Protein AF-A0A497SCT5-F1 (afdb_monomer_lite)

Foldseek 3Di:
DDDPDLLDQLVVLVVVLVVCLVVDDDPVSLVSQLVSLVVSLVSLVPHDADQPDFDQDPNDTDRPDGHDPVVSVVSNVVSVVSNVVSVVVD

Structure (mmCIF, N/CA/C/O backbone):
data_AF-A0A497SCT5-F1
#
_entry.id   AF-A0A497SCT5-F1
#
loop_
_atom_site.group_PDB
_atom_site.id
_atom_site.type_symbol
_atom_site.label_atom_id
_atom_site.label_alt_id
_atom_site.label_comp_id
_atom_site.label_asym_id
_atom_site.label_entity_id
_atom_site.label_seq_id
_atom_site.pdbx_PDB_ins_code
_atom_site.Cartn_x
_atom_site.Cartn_y
_atom_site.Cartn_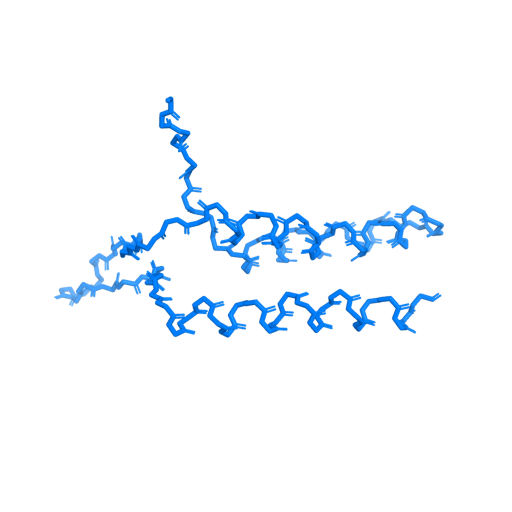z
_atom_site.occupancy
_atom_site.B_iso_or_equiv
_atom_site.auth_seq_id
_atom_site.auth_comp_id
_atom_site.auth_asym_id
_atom_site.auth_atom_id
_atom_site.pdbx_PDB_model_num
ATOM 1 N N . MET A 1 1 ? 16.992 -21.679 -2.430 1.00 39.88 1 MET A N 1
ATOM 2 C CA . MET A 1 1 ? 15.603 -21.928 -2.870 1.00 39.88 1 MET A CA 1
ATOM 3 C C . MET A 1 1 ? 15.059 -20.613 -3.410 1.00 39.88 1 MET A C 1
ATOM 5 O O . MET A 1 1 ? 14.922 -19.680 -2.631 1.00 39.88 1 MET A O 1
ATOM 9 N N . MET A 1 2 ? 14.888 -20.475 -4.729 1.00 41.97 2 MET A N 1
ATOM 10 C CA . MET A 1 2 ? 14.332 -19.251 -5.322 1.00 41.97 2 MET A CA 1
ATOM 11 C C . MET A 1 2 ? 12.826 -19.255 -5.071 1.00 41.97 2 MET A C 1
ATOM 13 O O . MET A 1 2 ? 12.104 -20.063 -5.649 1.00 41.97 2 MET A O 1
ATOM 17 N N . ILE A 1 3 ? 12.361 -18.406 -4.158 1.00 50.19 3 ILE A N 1
ATOM 18 C CA . ILE A 1 3 ? 10.932 -18.170 -3.984 1.00 50.19 3 ILE A CA 1
ATOM 19 C C . ILE A 1 3 ? 10.485 -17.443 -5.259 1.00 50.19 3 ILE A C 1
ATOM 21 O O . ILE A 1 3 ? 10.850 -16.289 -5.468 1.00 50.19 3 ILE A O 1
ATOM 25 N N . ASN A 1 4 ? 9.757 -18.132 -6.142 1.00 45.53 4 ASN A N 1
ATOM 26 C CA . ASN A 1 4 ? 9.074 -17.515 -7.282 1.00 45.53 4 ASN A CA 1
ATOM 27 C C . ASN A 1 4 ? 7.895 -16.703 -6.740 1.00 45.53 4 ASN A C 1
ATOM 29 O O . ASN A 1 4 ? 6.745 -17.138 -6.756 1.00 45.53 4 ASN A O 1
ATOM 33 N N . ILE A 1 5 ? 8.202 -15.536 -6.182 1.00 55.81 5 ILE A N 1
ATOM 34 C CA . ILE A 1 5 ? 7.198 -14.547 -5.827 1.00 55.81 5 ILE A CA 1
ATOM 35 C C . ILE A 1 5 ? 6.764 -13.961 -7.161 1.00 55.81 5 ILE A C 1
ATOM 37 O O . ILE A 1 5 ? 7.582 -13.361 -7.858 1.00 55.81 5 ILE A O 1
ATOM 41 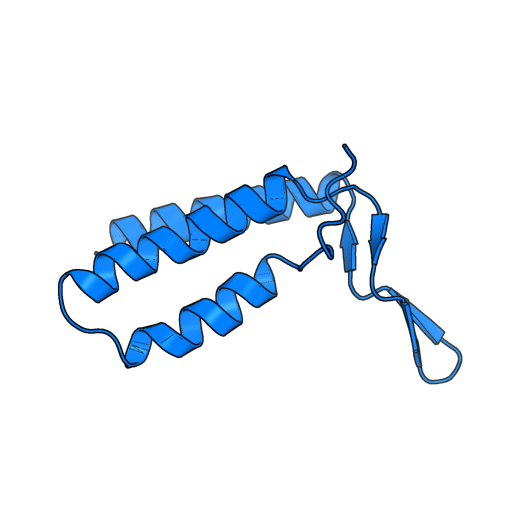N N . ILE A 1 6 ? 5.502 -14.165 -7.541 1.00 62.09 6 ILE A N 1
ATOM 42 C CA . ILE A 1 6 ? 4.888 -13.344 -8.583 1.00 62.09 6 ILE A CA 1
ATOM 43 C C . ILE A 1 6 ? 5.075 -11.917 -8.067 1.00 62.09 6 ILE A C 1
ATOM 45 O O . ILE A 1 6 ? 4.510 -11.608 -7.012 1.00 62.09 6 ILE A O 1
ATOM 49 N N . PRO A 1 7 ? 5.928 -11.093 -8.704 1.00 64.69 7 PRO A N 1
ATOM 50 C CA . PRO A 1 7 ? 6.126 -9.726 -8.261 1.00 64.69 7 PRO A CA 1
ATOM 51 C C . PRO A 1 7 ? 4.726 -9.156 -8.282 1.00 64.69 7 PRO A C 1
ATOM 53 O O . PRO A 1 7 ? 4.054 -9.266 -9.294 1.00 64.69 7 PRO A O 1
ATOM 56 N N . LEU A 1 8 ? 4.218 -8.731 -7.136 1.00 71.31 8 LEU A N 1
ATOM 57 C CA . LEU A 1 8 ? 2.900 -8.135 -7.031 1.00 71.31 8 LEU A CA 1
ATOM 58 C C . LEU A 1 8 ? 3.184 -6.676 -6.715 1.00 71.31 8 LEU A C 1
ATOM 60 O O . LEU A 1 8 ? 4.013 -6.413 -5.848 1.00 71.31 8 LEU A O 1
ATOM 64 N N . PRO A 1 9 ? 2.582 -5.710 -7.408 1.00 79.00 9 PRO A N 1
ATOM 65 C CA . PRO A 1 9 ? 2.839 -4.326 -7.092 1.00 79.00 9 PRO A CA 1
ATOM 66 C C . PRO A 1 9 ? 2.250 -4.040 -5.703 1.00 79.00 9 PRO A C 1
ATOM 68 O O . PRO A 1 9 ? 1.101 -4.427 -5.448 1.00 79.00 9 PRO A O 1
ATOM 71 N N . PRO A 1 10 ? 2.948 -3.292 -4.834 1.00 83.19 10 PRO A N 1
ATOM 72 C CA . PRO A 1 10 ? 2.410 -2.913 -3.531 1.00 83.19 10 PRO A CA 1
ATOM 73 C C . PRO A 1 10 ? 1.038 -2.226 -3.622 1.00 83.19 10 PRO A C 1
ATOM 75 O O . PRO A 1 10 ? 0.198 -2.412 -2.744 1.00 83.19 10 PRO A O 1
ATOM 78 N N . TYR A 1 11 ? 0.758 -1.497 -4.714 1.00 85.69 11 TYR A N 1
ATOM 79 C CA . TYR A 1 11 ? -0.538 -0.841 -4.919 1.00 85.69 11 TYR A CA 1
ATOM 80 C C . TYR A 1 11 ? -1.714 -1.833 -4.955 1.00 85.69 11 TYR A C 1
ATOM 82 O O . TYR A 1 11 ? -2.794 -1.497 -4.474 1.00 85.69 11 TYR A O 1
ATOM 90 N N . LEU A 1 12 ? -1.530 -3.059 -5.469 1.00 87.75 12 LEU A N 1
ATOM 91 C CA . LEU A 1 12 ? -2.602 -4.063 -5.491 1.00 87.75 12 LEU A CA 1
ATOM 92 C C . LEU A 1 12 ? -2.961 -4.522 -4.078 1.00 87.75 12 LEU A C 1
ATOM 94 O O . LEU A 1 12 ? -4.140 -4.711 -3.783 1.00 87.75 12 LEU A O 1
ATOM 98 N N . ILE A 1 13 ? -1.967 -4.635 -3.192 1.00 89.69 13 ILE A N 1
ATOM 99 C CA . ILE A 1 13 ? -2.183 -4.970 -1.778 1.00 89.69 13 ILE A CA 1
ATOM 100 C C . ILE A 1 13 ? -3.033 -3.883 -1.116 1.00 89.69 13 ILE A C 1
ATOM 102 O O . ILE A 1 13 ? -3.981 -4.200 -0.400 1.00 89.69 13 ILE A O 1
ATOM 106 N N . PHE A 1 14 ? -2.753 -2.610 -1.405 1.00 91.06 14 PHE A N 1
ATOM 107 C CA . PHE A 1 14 ? -3.556 -1.499 -0.900 1.00 91.06 14 PHE A CA 1
ATOM 108 C C . PHE A 1 14 ? -4.971 -1.470 -1.473 1.00 91.06 14 PHE A C 1
ATOM 110 O O . PHE A 1 14 ? -5.905 -1.288 -0.704 1.00 91.06 14 PHE A O 1
ATOM 117 N N . ILE A 1 15 ? -5.165 -1.674 -2.779 1.00 91.94 15 ILE A N 1
ATOM 118 C CA . ILE A 1 15 ? -6.504 -1.650 -3.395 1.00 91.94 15 ILE A CA 1
ATOM 119 C C . ILE A 1 15 ? -7.374 -2.791 -2.857 1.00 91.94 15 ILE A C 1
ATOM 121 O O . ILE A 1 15 ? -8.502 -2.565 -2.405 1.00 91.94 15 ILE A O 1
ATOM 125 N N . VAL A 1 16 ? -6.852 -4.019 -2.881 1.00 91.50 16 VAL A N 1
ATOM 126 C CA . VAL A 1 16 ? -7.591 -5.206 -2.432 1.00 91.50 16 VAL A CA 1
ATOM 127 C C . VAL A 1 16 ? -7.797 -5.163 -0.921 1.00 91.50 16 VAL A C 1
ATOM 129 O O . VAL A 1 16 ? -8.913 -5.373 -0.450 1.00 91.50 16 VAL A O 1
ATOM 132 N N . GLY A 1 17 ? -6.751 -4.819 -0.164 1.00 89.06 17 GLY A N 1
ATOM 133 C CA . GLY A 1 17 ? -6.840 -4.642 1.282 1.00 89.06 17 GLY A CA 1
ATOM 134 C C . GLY A 1 17 ? -7.851 -3.560 1.655 1.00 89.06 17 GLY A C 1
ATOM 135 O O . GLY A 1 17 ? -8.711 -3.786 2.501 1.00 89.06 17 GLY A O 1
ATOM 136 N N . ALA A 1 18 ? -7.833 -2.409 0.980 1.00 89.62 18 ALA A N 1
ATOM 137 C CA . ALA A 1 18 ? -8.750 -1.319 1.291 1.00 89.62 18 ALA A CA 1
ATOM 138 C C . ALA A 1 18 ? -10.216 -1.661 1.004 1.00 89.62 18 ALA A C 1
ATOM 140 O O . ALA A 1 18 ? -11.101 -1.266 1.764 1.00 89.62 18 ALA A O 1
ATOM 141 N N . SER A 1 19 ? -10.471 -2.448 -0.041 1.00 91.56 19 SER A N 1
ATOM 142 C CA . SER A 1 19 ? -11.821 -2.884 -0.416 1.00 91.56 19 SER A CA 1
ATOM 143 C C . SER A 1 19 ? -12.509 -3.715 0.675 1.00 91.56 19 SER A C 1
ATOM 145 O O . SER A 1 19 ? -13.736 -3.716 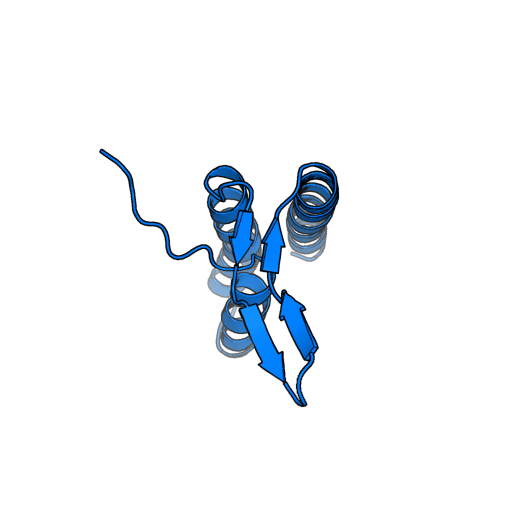0.762 1.00 91.56 19 SER A O 1
ATOM 147 N N . LEU A 1 20 ? -11.740 -4.385 1.542 1.00 89.88 20 LEU A N 1
ATOM 148 C CA . LEU A 1 20 ? -12.269 -5.200 2.640 1.00 89.88 20 LEU A CA 1
ATOM 149 C C . LEU A 1 20 ? -12.503 -4.407 3.941 1.00 89.88 20 LEU A C 1
ATOM 151 O O . LEU A 1 20 ? -13.253 -4.853 4.807 1.00 89.88 20 LEU A O 1
ATOM 155 N N . ILE A 1 21 ? -11.914 -3.212 4.077 1.00 89.81 21 ILE A N 1
ATOM 156 C CA . ILE A 1 21 ? -12.072 -2.332 5.249 1.00 89.81 21 ILE A CA 1
ATOM 157 C C . ILE A 1 21 ? -13.541 -2.011 5.592 1.00 89.81 21 ILE A C 1
ATOM 159 O O . ILE A 1 21 ? -13.874 -2.113 6.775 1.00 89.81 21 ILE A O 1
ATOM 163 N N . PRO A 1 22 ? -14.432 -1.612 4.653 1.00 88.62 22 PRO A N 1
ATOM 164 C CA . PRO A 1 22 ? -15.798 -1.193 5.000 1.00 88.62 22 PRO A CA 1
ATOM 165 C C . PRO A 1 22 ? -16.657 -2.316 5.600 1.00 88.62 22 PRO A C 1
ATOM 167 O O . PRO A 1 22 ? -17.659 -2.038 6.259 1.00 88.62 22 PRO A O 1
ATOM 170 N N . LEU A 1 23 ? -16.264 -3.576 5.405 1.00 91.50 23 LEU A N 1
ATOM 171 C CA . LEU A 1 23 ? -16.948 -4.744 5.962 1.00 91.50 23 LEU A CA 1
ATOM 172 C C . LEU A 1 23 ? -16.543 -5.022 7.422 1.00 91.50 23 LEU A C 1
ATOM 174 O O . LEU A 1 23 ? -17.259 -5.721 8.138 1.00 91.50 23 LEU A O 1
ATOM 178 N N . LEU A 1 24 ? -15.416 -4.474 7.886 1.00 90.25 24 LEU A N 1
ATOM 179 C CA . LEU A 1 24 ? -14.857 -4.716 9.218 1.00 90.25 24 LEU A CA 1
ATOM 180 C C . LEU A 1 24 ? -15.288 -3.633 10.218 1.00 90.25 24 LEU A C 1
ATOM 182 O O . LEU A 1 24 ? -15.406 -2.455 9.881 1.00 90.25 24 LEU A O 1
ATOM 186 N N . ARG A 1 25 ? -15.485 -4.012 11.488 1.00 89.38 25 ARG A N 1
ATOM 187 C CA . ARG A 1 25 ? -15.923 -3.098 12.562 1.00 89.38 25 ARG A CA 1
ATOM 188 C C . ARG A 1 25 ? -15.079 -3.238 13.832 1.00 89.38 25 ARG A C 1
ATOM 190 O O . ARG A 1 25 ? -14.510 -4.293 14.110 1.00 89.38 25 ARG A O 1
ATOM 197 N N . GLY A 1 26 ? -15.023 -2.159 14.617 1.00 89.00 26 GLY A N 1
ATOM 198 C CA . GLY A 1 26 ? -14.366 -2.123 15.928 1.00 89.00 26 GLY A CA 1
ATOM 199 C C . GLY A 1 26 ? -12.858 -2.389 15.875 1.00 89.00 26 GLY A C 1
ATOM 200 O O . GLY A 1 26 ? -12.178 -2.009 14.926 1.00 89.00 26 GLY A O 1
ATOM 201 N N . ARG A 1 27 ? -12.328 -3.080 16.893 1.00 89.12 27 ARG A N 1
ATOM 202 C CA . ARG A 1 27 ? -10.883 -3.355 17.043 1.00 89.12 27 ARG A CA 1
ATOM 203 C C . ARG A 1 27 ? -10.280 -4.167 15.890 1.00 89.12 27 ARG A C 1
ATOM 205 O O . ARG A 1 27 ? -9.103 -3.999 15.588 1.00 89.12 27 ARG A O 1
ATOM 212 N N . VAL A 1 28 ? -11.078 -5.007 15.225 1.00 90.69 28 VAL A N 1
ATOM 213 C CA . VAL A 1 28 ? -10.623 -5.818 14.080 1.00 90.69 28 VAL A CA 1
ATOM 214 C C . VAL A 1 28 ? -10.272 -4.927 12.889 1.00 90.69 28 VAL A C 1
ATOM 216 O O . VAL A 1 28 ? -9.246 -5.139 12.251 1.00 90.69 28 VAL A O 1
ATOM 219 N N . ARG A 1 29 ? -11.069 -3.880 12.636 1.00 92.00 29 ARG A N 1
ATOM 220 C CA . ARG A 1 29 ? -10.773 -2.880 11.599 1.00 92.00 29 ARG A CA 1
ATOM 221 C C . ARG A 1 29 ? -9.446 -2.173 11.877 1.00 92.00 29 ARG A C 1
ATOM 223 O O . ARG A 1 29 ? -8.663 -1.984 10.954 1.00 92.00 29 ARG A O 1
ATOM 230 N N . ASN A 1 30 ? -9.185 -1.833 13.137 1.00 91.00 30 ASN A N 1
ATOM 231 C CA . ASN A 1 30 ? -7.972 -1.119 13.532 1.00 91.00 30 ASN A CA 1
ATOM 232 C C . ASN A 1 30 ? -6.714 -1.966 13.299 1.00 91.00 30 ASN A C 1
ATOM 234 O O . ASN A 1 30 ? -5.758 -1.501 12.684 1.00 91.00 30 ASN A O 1
ATOM 238 N N . ALA A 1 31 ? -6.744 -3.236 13.715 1.00 92.88 31 ALA A N 1
ATOM 239 C CA . ALA A 1 31 ? -5.657 -4.171 13.432 1.00 92.88 31 ALA A CA 1
ATOM 240 C C . ALA A 1 31 ? -5.469 -4.375 11.919 1.00 92.88 31 ALA A C 1
ATOM 242 O O . ALA A 1 31 ? -4.345 -4.351 11.423 1.00 92.88 31 ALA A O 1
ATOM 243 N N . TYR A 1 32 ? -6.566 -4.515 11.170 1.00 93.38 32 TYR A N 1
ATOM 244 C CA . TYR A 1 32 ? -6.521 -4.720 9.724 1.00 93.38 32 TYR A CA 1
ATOM 245 C C . TYR A 1 32 ? -5.917 -3.523 8.969 1.00 93.38 32 TYR A C 1
ATOM 247 O O . TYR A 1 32 ? -5.085 -3.713 8.085 1.00 93.38 32 TYR A O 1
ATOM 255 N N . LEU A 1 33 ? -6.255 -2.292 9.368 1.00 92.75 33 LEU A N 1
ATOM 256 C CA . LEU A 1 33 ? -5.688 -1.059 8.809 1.00 92.75 33 LEU A CA 1
ATOM 257 C C . LEU A 1 33 ? -4.163 -0.977 8.957 1.00 92.75 33 LEU A C 1
ATOM 259 O O . LEU A 1 33 ? -3.494 -0.464 8.062 1.00 92.75 33 LEU A O 1
ATOM 263 N N . LEU A 1 34 ? -3.607 -1.488 10.058 1.00 93.62 34 LEU A N 1
ATOM 264 C CA . LEU A 1 34 ? -2.157 -1.549 10.268 1.00 93.62 34 LEU A CA 1
ATOM 265 C C . LEU A 1 34 ? -1.513 -2.731 9.535 1.00 93.62 34 LEU A C 1
ATOM 267 O O . LEU A 1 34 ? -0.380 -2.618 9.071 1.00 93.62 34 LEU A O 1
ATOM 271 N N . LEU A 1 35 ? -2.225 -3.852 9.388 1.00 93.94 35 LEU A N 1
ATOM 272 C CA . LEU A 1 35 ? -1.710 -5.037 8.698 1.00 93.94 35 LEU A CA 1
ATOM 273 C C . LEU A 1 35 ? -1.508 -4.814 7.194 1.00 93.94 35 LEU A C 1
ATOM 275 O O . LEU A 1 35 ? -0.523 -5.311 6.653 1.00 93.94 35 LEU A O 1
ATOM 279 N N . ILE A 1 36 ? -2.383 -4.056 6.520 1.00 93.62 36 ILE A N 1
ATOM 280 C CA . ILE A 1 36 ? -2.266 -3.778 5.073 1.00 93.62 36 ILE A CA 1
ATOM 281 C C . ILE A 1 36 ? -0.880 -3.202 4.706 1.00 93.62 36 ILE A C 1
ATOM 283 O O . ILE A 1 36 ? -0.179 -3.824 3.901 1.00 93.62 36 ILE A O 1
ATOM 287 N N . PRO A 1 37 ? -0.433 -2.064 5.279 1.00 93.88 37 PRO A N 1
ATOM 288 C CA . PRO A 1 37 ? 0.879 -1.506 4.965 1.00 93.88 37 PRO A CA 1
ATOM 289 C C . PRO A 1 37 ? 2.041 -2.394 5.427 1.00 93.88 37 PRO A C 1
ATOM 291 O O . PRO A 1 37 ? 3.067 -2.420 4.755 1.00 93.88 37 PRO A O 1
ATOM 294 N N . VAL A 1 38 ? 1.896 -3.177 6.503 1.00 94.62 38 VAL A N 1
ATOM 295 C CA . VAL A 1 38 ? 2.932 -4.144 6.922 1.00 94.62 38 VAL A CA 1
ATOM 296 C C . VAL A 1 38 ? 3.122 -5.238 5.869 1.00 94.62 38 VAL A C 1
ATOM 298 O O . VAL A 1 38 ? 4.252 -5.546 5.492 1.00 94.62 38 VAL A O 1
ATOM 301 N N . ILE A 1 39 ? 2.030 -5.792 5.337 1.00 92.50 39 ILE A N 1
ATOM 302 C CA . ILE A 1 39 ? 2.083 -6.796 4.266 1.00 92.50 39 ILE A CA 1
ATOM 303 C C . ILE A 1 39 ? 2.677 -6.183 2.991 1.00 92.50 39 ILE A C 1
ATOM 305 O O . ILE A 1 39 ? 3.524 -6.807 2.349 1.00 92.50 39 ILE A O 1
ATOM 309 N N . ALA A 1 40 ? 2.293 -4.949 2.647 1.00 91.75 40 ALA A N 1
ATOM 310 C CA . ALA A 1 40 ? 2.866 -4.229 1.511 1.00 91.75 40 ALA A CA 1
ATOM 311 C C . ALA A 1 40 ? 4.376 -3.976 1.678 1.00 91.75 40 ALA A C 1
ATOM 313 O O . ALA A 1 40 ? 5.130 -4.106 0.714 1.00 91.75 40 ALA A O 1
ATOM 314 N N . PHE A 1 41 ? 4.835 -3.679 2.896 1.00 92.88 41 PHE A N 1
ATOM 315 C CA . PHE A 1 41 ? 6.252 -3.487 3.207 1.00 92.88 41 PHE A CA 1
ATOM 316 C C . PHE A 1 41 ? 7.052 -4.778 3.035 1.00 92.88 41 PHE A C 1
ATOM 318 O O . PHE A 1 41 ? 8.096 -4.780 2.387 1.00 92.88 41 PHE A O 1
ATOM 325 N N . ILE A 1 42 ? 6.536 -5.891 3.563 1.00 91.25 42 ILE A N 1
ATOM 326 C CA . ILE A 1 42 ? 7.145 -7.216 3.402 1.00 91.25 42 ILE A CA 1
ATOM 327 C C . ILE A 1 42 ? 7.223 -7.582 1.918 1.00 91.25 42 ILE A C 1
ATOM 329 O O . ILE A 1 42 ? 8.263 -8.033 1.447 1.00 91.25 42 ILE A O 1
ATOM 333 N N . ASN A 1 43 ? 6.153 -7.345 1.159 1.00 89.38 43 ASN A N 1
ATOM 334 C CA . ASN A 1 43 ? 6.147 -7.588 -0.279 1.00 89.38 43 ASN A CA 1
ATOM 335 C C . ASN A 1 43 ? 7.230 -6.768 -1.006 1.00 89.38 43 ASN A C 1
ATOM 337 O O . ASN A 1 43 ? 7.958 -7.324 -1.825 1.00 89.38 43 ASN A O 1
ATOM 341 N N . LEU A 1 44 ? 7.397 -5.492 -0.644 1.00 88.81 44 LEU A N 1
ATOM 342 C CA . LEU A 1 44 ? 8.419 -4.617 -1.217 1.00 88.81 44 LEU A CA 1
ATOM 343 C C . LEU A 1 44 ? 9.853 -5.052 -0.863 1.00 88.81 44 LEU A C 1
ATOM 345 O O . LEU A 1 44 ? 10.737 -4.955 -1.714 1.00 88.81 44 LEU A O 1
ATOM 349 N N . LEU A 1 45 ? 10.085 -5.572 0.350 1.00 88.44 45 LEU A N 1
ATOM 350 C CA . LEU A 1 45 ? 11.393 -6.092 0.779 1.00 88.44 45 LEU A CA 1
ATOM 351 C C . LEU A 1 45 ? 11.869 -7.267 -0.082 1.00 88.44 45 LEU A C 1
ATOM 353 O O . LEU A 1 45 ? 13.060 -7.377 -0.373 1.00 88.44 45 LEU A O 1
ATOM 357 N N . TYR A 1 46 ? 10.945 -8.138 -0.491 1.00 85.88 46 TYR A N 1
ATOM 358 C CA . TYR A 1 46 ? 11.256 -9.315 -1.302 1.00 85.88 46 TYR A CA 1
ATOM 359 C C . TYR A 1 46 ? 11.076 -9.091 -2.810 1.00 85.88 46 TYR A C 1
ATOM 361 O O . TYR A 1 46 ? 11.291 -10.019 -3.591 1.00 85.88 46 TYR A O 1
ATOM 369 N N . MET A 1 47 ? 10.698 -7.883 -3.241 1.00 83.06 47 MET A N 1
ATOM 370 C CA . MET A 1 47 ? 10.483 -7.581 -4.653 1.00 83.06 47 MET A CA 1
ATOM 371 C C . MET A 1 47 ? 11.832 -7.448 -5.385 1.00 83.06 47 MET A C 1
ATOM 373 O O . MET A 1 47 ? 12.621 -6.547 -5.062 1.00 83.06 47 MET A O 1
ATOM 377 N N . PRO A 1 48 ? 12.132 -8.312 -6.376 1.00 82.62 48 PRO A N 1
ATOM 378 C CA . PRO A 1 48 ? 13.360 -8.187 -7.145 1.00 82.62 48 PRO A CA 1
ATOM 379 C C . PRO A 1 48 ? 13.297 -6.963 -8.062 1.00 82.62 48 PRO A C 1
ATOM 381 O O . PRO A 1 48 ? 12.226 -6.494 -8.445 1.00 82.62 48 PRO A O 1
ATOM 384 N N . ASN A 1 49 ? 14.469 -6.452 -8.438 1.00 83.44 49 ASN A N 1
ATOM 385 C CA . ASN A 1 49 ? 14.552 -5.441 -9.487 1.00 83.44 49 ASN A CA 1
ATOM 386 C C . ASN A 1 49 ? 14.259 -6.094 -10.838 1.00 83.44 49 ASN A C 1
ATOM 388 O O . ASN A 1 49 ? 14.812 -7.153 -11.140 1.00 83.44 49 ASN A O 1
ATOM 392 N N . GLY A 1 50 ? 13.448 -5.448 -11.666 1.00 82.50 50 GLY A N 1
ATOM 393 C CA . GLY A 1 50 ? 13.086 -5.985 -12.969 1.00 82.50 50 GLY A CA 1
ATOM 394 C C . G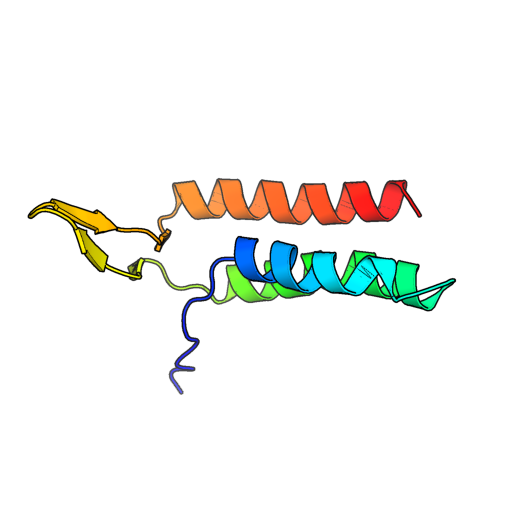LY A 1 50 ? 11.961 -5.216 -13.642 1.00 82.50 50 GLY A C 1
ATOM 395 O O . GLY A 1 50 ? 11.310 -4.368 -13.037 1.00 82.50 50 GLY A O 1
ATOM 396 N N . ASN A 1 51 ? 11.738 -5.528 -14.914 1.00 80.19 51 ASN A N 1
ATOM 397 C CA . ASN A 1 51 ? 10.570 -5.069 -15.653 1.00 80.19 51 ASN A CA 1
ATOM 398 C C . ASN A 1 51 ? 9.540 -6.195 -15.649 1.00 80.19 51 ASN A C 1
ATOM 400 O O . ASN A 1 51 ? 9.805 -7.285 -16.160 1.00 80.19 51 ASN A O 1
ATOM 404 N N . TYR A 1 52 ? 8.379 -5.923 -15.074 1.00 77.69 52 TYR A N 1
ATOM 405 C CA . TYR A 1 52 ? 7.279 -6.864 -14.943 1.00 77.69 52 TYR A CA 1
ATOM 406 C C . TYR A 1 52 ? 6.061 -6.365 -15.721 1.00 77.69 52 TYR A C 1
ATOM 408 O O . TYR A 1 52 ? 5.868 -5.158 -15.873 1.00 77.69 52 TYR A O 1
ATOM 416 N N . TRP A 1 53 ? 5.256 -7.316 -16.206 1.00 72.25 53 TRP A N 1
ATOM 417 C CA . TRP A 1 53 ? 4.047 -7.086 -17.010 1.00 72.25 53 TRP A CA 1
ATOM 418 C C . TRP A 1 53 ? 4.279 -6.171 -18.216 1.00 72.25 53 TRP A C 1
ATOM 420 O O . TRP A 1 53 ? 3.829 -5.028 -18.270 1.00 72.25 53 TRP A O 1
ATOM 430 N N . ASN A 1 54 ? 4.988 -6.708 -19.207 1.00 78.06 54 ASN A N 1
ATOM 431 C CA . ASN A 1 54 ? 5.068 -6.079 -20.518 1.00 78.06 54 ASN A CA 1
ATOM 432 C C . ASN A 1 54 ? 3.786 -6.411 -21.285 1.00 78.06 54 ASN A C 1
ATOM 434 O O . ASN A 1 54 ? 3.494 -7.585 -21.516 1.00 78.06 54 ASN A O 1
ATOM 438 N N . ILE A 1 55 ? 3.017 -5.390 -21.640 1.00 82.06 55 ILE A N 1
ATOM 439 C CA . ILE A 1 55 ? 1.797 -5.513 -22.433 1.00 82.06 55 ILE A CA 1
ATOM 440 C C . ILE A 1 55 ? 2.048 -4.791 -23.747 1.00 82.06 55 ILE A C 1
ATOM 442 O O . ILE A 1 55 ? 2.329 -3.594 -23.761 1.00 82.06 55 ILE A O 1
ATOM 446 N N . GLU A 1 56 ? 1.945 -5.509 -24.856 1.00 82.88 56 GLU A N 1
ATOM 447 C CA . GLU A 1 56 ? 2.001 -4.891 -26.172 1.00 82.88 56 GLU A CA 1
ATOM 448 C C . GLU A 1 56 ? 0.615 -4.333 -26.507 1.00 82.88 56 GLU A C 1
ATOM 450 O O . GLU A 1 56 ? -0.360 -5.070 -26.662 1.00 82.88 56 GLU A O 1
ATOM 455 N N . PHE A 1 57 ? 0.506 -3.010 -26.553 1.00 83.81 57 PHE A N 1
ATOM 456 C CA . PHE A 1 57 ? -0.738 -2.310 -26.833 1.00 83.81 57 PHE A CA 1
ATOM 457 C C . PHE A 1 57 ? -0.533 -1.368 -28.012 1.00 83.81 57 PHE A C 1
ATOM 459 O O . PHE A 1 57 ? 0.293 -0.461 -27.947 1.00 83.81 57 PHE A O 1
ATOM 466 N N . TRP A 1 58 ? -1.294 -1.574 -29.092 1.00 86.12 58 TRP A N 1
ATOM 467 C CA . TRP A 1 58 ? -1.239 -0.731 -30.297 1.00 86.12 58 TRP A CA 1
ATOM 468 C C . TRP A 1 58 ? 0.177 -0.619 -30.901 1.00 86.12 58 TRP A C 1
ATOM 470 O O . TRP A 1 58 ? 0.584 0.438 -31.374 1.00 86.12 58 TRP A O 1
ATOM 480 N N . GLY A 1 59 ? 0.952 -1.709 -30.855 1.00 84.25 59 GLY A N 1
ATOM 481 C CA . GLY A 1 59 ? 2.344 -1.734 -31.324 1.00 84.25 59 GLY A CA 1
ATOM 482 C C . GLY A 1 59 ? 3.341 -1.022 -30.400 1.00 84.25 59 GLY A C 1
ATOM 483 O O . GLY A 1 59 ? 4.506 -0.872 -30.758 1.00 84.25 59 GLY A O 1
ATOM 484 N N . MET A 1 60 ? 2.910 -0.582 -29.213 1.00 83.75 60 MET A N 1
ATOM 485 C CA . MET A 1 60 ? 3.778 -0.055 -28.161 1.00 83.75 60 MET A CA 1
ATOM 486 C C . MET A 1 60 ? 3.966 -1.098 -27.062 1.00 83.75 60 MET A C 1
ATOM 488 O O . MET A 1 60 ? 2.998 -1.649 -26.541 1.00 83.75 60 MET A O 1
ATOM 492 N N . ASN A 1 61 ? 5.212 -1.320 -26.648 1.00 81.06 61 ASN A N 1
ATOM 493 C CA . ASN A 1 61 ? 5.518 -2.147 -25.485 1.00 81.06 61 ASN A CA 1
ATOM 494 C C . ASN A 1 61 ? 5.344 -1.325 -24.201 1.00 81.06 61 ASN A C 1
ATOM 496 O O . ASN A 1 61 ? 6.197 -0.505 -23.855 1.00 81.06 61 ASN A O 1
ATOM 500 N N . LEU A 1 62 ? 4.234 -1.535 -23.495 1.00 82.81 62 LEU A N 1
ATOM 501 C CA . LEU A 1 62 ? 3.946 -0.908 -22.209 1.00 82.81 62 LEU A CA 1
ATOM 502 C C . LEU A 1 62 ? 4.531 -1.754 -21.080 1.00 82.81 62 LEU A C 1
ATOM 504 O O . LEU A 1 62 ? 4.133 -2.898 -20.880 1.00 82.81 62 LEU A O 1
ATOM 508 N N . ILE A 1 63 ? 5.446 -1.174 -20.309 1.00 81.69 63 ILE A N 1
ATOM 509 C CA . ILE A 1 63 ? 6.001 -1.797 -19.103 1.00 81.69 63 ILE A CA 1
ATOM 510 C C . ILE A 1 63 ? 5.193 -1.282 -17.910 1.00 81.69 63 ILE A C 1
ATOM 512 O O . ILE A 1 63 ? 5.399 -0.146 -17.481 1.00 81.69 63 ILE A O 1
ATOM 516 N N . THR A 1 64 ? 4.264 -2.075 -17.373 1.00 77.94 64 THR A N 1
ATOM 517 C CA . THR A 1 64 ? 3.370 -1.597 -16.298 1.00 77.94 64 THR A CA 1
ATOM 518 C C . THR A 1 64 ? 3.924 -1.807 -14.888 1.00 77.94 64 THR A C 1
ATOM 520 O O . THR A 1 64 ? 3.392 -1.246 -13.933 1.00 77.94 64 THR A O 1
ATOM 523 N N . GLY A 1 65 ? 5.011 -2.564 -14.731 1.00 78.56 65 GLY A N 1
ATOM 524 C CA . GLY A 1 65 ? 5.650 -2.803 -13.438 1.00 78.56 65 GLY A CA 1
ATOM 525 C C . GLY A 1 65 ? 7.166 -2.758 -13.517 1.00 78.56 65 GLY A C 1
ATOM 526 O O . GLY A 1 65 ? 7.827 -3.780 -13.353 1.00 78.56 65 GLY A O 1
ATOM 527 N N . ARG A 1 66 ? 7.737 -1.576 -13.755 1.00 83.88 66 ARG A N 1
ATOM 528 C CA . ARG A 1 66 ? 9.185 -1.366 -13.650 1.00 83.88 66 ARG A CA 1
ATOM 529 C C . ARG A 1 66 ? 9.593 -1.191 -12.186 1.00 83.88 66 ARG A C 1
ATOM 531 O O . ARG A 1 66 ? 9.148 -0.261 -11.523 1.00 83.88 66 ARG A O 1
ATOM 538 N N . VAL A 1 67 ? 10.465 -2.072 -11.705 1.00 87.75 67 VAL A N 1
ATOM 539 C CA . VAL A 1 67 ? 11.041 -2.038 -10.357 1.00 87.75 67 VAL A CA 1
ATOM 540 C C . VAL A 1 67 ? 12.529 -1.746 -10.459 1.00 87.75 67 VAL A C 1
ATOM 542 O O . VAL A 1 67 ? 13.347 -2.611 -10.778 1.00 87.75 67 VAL A O 1
ATOM 545 N N . ASP A 1 68 ? 12.879 -0.505 -10.162 1.00 89.19 68 ASP A N 1
ATOM 546 C CA . ASP A 1 68 ? 14.243 0.000 -10.084 1.00 89.19 68 ASP A CA 1
ATOM 547 C C . ASP A 1 68 ? 14.522 0.618 -8.705 1.00 89.19 68 ASP A C 1
ATOM 549 O O . ASP A 1 68 ? 13.627 0.779 -7.874 1.00 89.19 68 ASP A O 1
ATOM 553 N N . LEU A 1 69 ? 15.788 0.946 -8.438 1.00 88.38 69 LEU A N 1
ATOM 554 C CA . LEU A 1 69 ? 16.216 1.487 -7.144 1.00 88.38 69 LEU A CA 1
ATOM 555 C C . LEU A 1 69 ? 15.449 2.757 -6.759 1.00 88.38 69 LEU A C 1
ATOM 557 O O . LEU A 1 69 ? 15.055 2.883 -5.601 1.00 88.38 69 LEU A O 1
ATOM 561 N N . LEU A 1 70 ? 15.200 3.658 -7.714 1.00 91.62 70 LEU A N 1
ATOM 562 C CA . LEU A 1 70 ? 14.500 4.909 -7.445 1.00 91.62 70 LEU A CA 1
ATOM 563 C C . LEU A 1 70 ? 13.022 4.647 -7.141 1.00 91.62 70 LEU A C 1
ATOM 565 O O . LEU A 1 70 ? 12.523 5.103 -6.112 1.00 91.62 70 LEU A O 1
ATOM 569 N N . SER A 1 71 ? 12.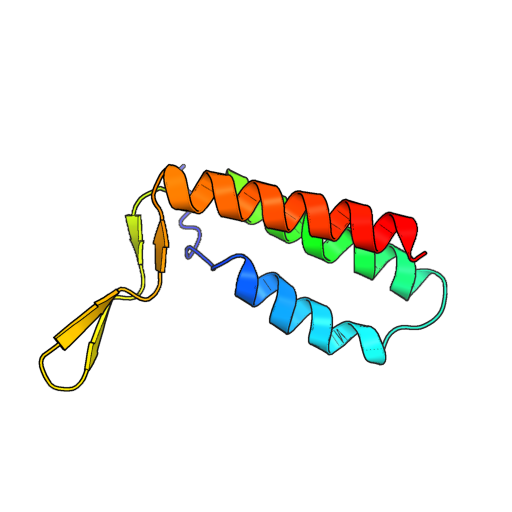348 3.837 -7.963 1.00 89.94 71 SER A N 1
ATOM 570 C CA . SER A 1 71 ? 10.956 3.436 -7.709 1.00 89.94 71 SER A CA 1
ATOM 571 C C . SER A 1 71 ? 10.783 2.744 -6.354 1.00 89.94 71 SER A C 1
ATOM 573 O O . SER A 1 71 ? 9.802 3.002 -5.657 1.00 89.94 71 SER A O 1
ATOM 575 N N . LYS A 1 72 ? 11.750 1.922 -5.920 1.00 90.06 72 LYS A N 1
ATOM 576 C CA . LYS A 1 72 ? 11.712 1.289 -4.592 1.00 90.06 72 LYS A CA 1
ATOM 577 C C . LYS A 1 72 ? 11.825 2.294 -3.452 1.00 90.06 72 LYS A C 1
ATOM 579 O O . LYS A 1 72 ? 11.098 2.148 -2.476 1.00 90.06 72 LYS A O 1
ATOM 584 N N . VAL A 1 73 ? 12.680 3.314 -3.564 1.00 93.69 73 VAL A N 1
ATOM 585 C CA . VAL A 1 73 ? 12.774 4.381 -2.547 1.00 93.69 73 VAL A CA 1
ATOM 586 C C . VAL A 1 73 ? 11.421 5.069 -2.372 1.00 93.69 73 VAL A C 1
ATOM 588 O O . VAL A 1 73 ? 10.940 5.185 -1.246 1.00 93.69 73 VAL A O 1
ATOM 591 N N . PHE A 1 74 ? 10.762 5.442 -3.471 1.00 93.62 74 PHE A N 1
ATOM 592 C CA . PHE A 1 74 ? 9.418 6.018 -3.405 1.00 93.62 74 PHE A CA 1
ATOM 593 C C . PHE A 1 74 ? 8.402 5.046 -2.802 1.00 93.62 74 PHE A C 1
ATOM 595 O O . PHE A 1 74 ? 7.641 5.432 -1.915 1.00 93.62 74 PHE A O 1
ATOM 602 N N . ALA A 1 75 ? 8.414 3.780 -3.224 1.00 92.62 75 ALA A N 1
ATOM 603 C CA . ALA A 1 75 ? 7.517 2.766 -2.681 1.00 92.62 75 ALA A CA 1
ATOM 604 C C . ALA A 1 75 ? 7.690 2.595 -1.159 1.00 92.62 75 ALA A C 1
ATOM 606 O O . A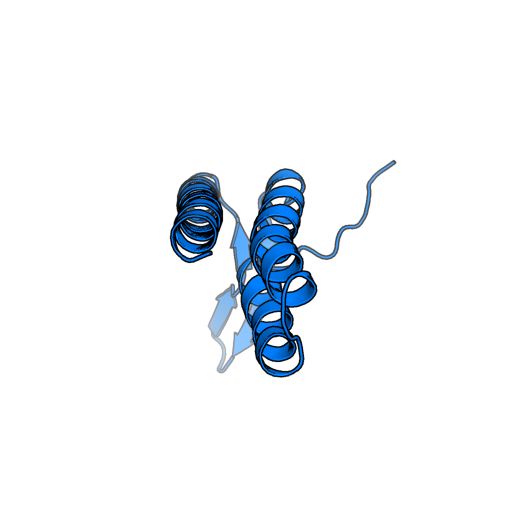LA A 1 75 ? 6.690 2.520 -0.445 1.00 92.62 75 ALA A O 1
ATOM 607 N N . TYR A 1 76 ? 8.925 2.616 -0.643 1.00 93.94 76 TYR A N 1
ATOM 608 C CA . TYR A 1 76 ? 9.183 2.569 0.798 1.00 93.94 76 TYR A CA 1
ATOM 609 C C . TYR A 1 76 ? 8.572 3.767 1.523 1.00 93.94 76 TYR A C 1
ATOM 611 O O . TYR A 1 76 ? 7.882 3.579 2.524 1.00 93.94 76 TYR A O 1
ATOM 619 N N . VAL A 1 77 ? 8.778 4.983 1.006 1.00 95.81 77 VAL A N 1
ATOM 620 C CA . VAL A 1 77 ? 8.212 6.206 1.598 1.00 95.81 77 VAL A CA 1
ATOM 621 C C . VAL A 1 77 ? 6.687 6.119 1.665 1.00 95.81 77 VAL A C 1
ATOM 623 O O . VAL A 1 77 ? 6.117 6.345 2.730 1.00 95.81 77 VAL A O 1
ATOM 626 N N . PHE A 1 78 ? 6.021 5.717 0.578 1.00 94.50 78 PHE A N 1
ATOM 627 C CA . PHE A 1 78 ? 4.561 5.581 0.551 1.00 94.50 78 PHE A CA 1
ATOM 628 C C . PHE A 1 78 ? 4.039 4.550 1.553 1.00 94.50 78 PHE A C 1
ATOM 630 O O . PHE A 1 78 ? 3.075 4.823 2.270 1.00 94.50 78 PHE A O 1
ATOM 637 N N . VAL A 1 79 ? 4.674 3.379 1.634 1.00 94.88 79 VAL A N 1
ATOM 638 C CA . VAL A 1 79 ? 4.256 2.318 2.560 1.00 94.88 79 VAL A CA 1
ATOM 639 C C . VAL A 1 79 ? 4.435 2.755 4.017 1.00 94.88 79 VAL A C 1
ATOM 641 O O . VAL A 1 79 ? 3.534 2.560 4.834 1.00 94.88 79 VAL A O 1
ATOM 644 N N . ILE A 1 80 ? 5.561 3.395 4.342 1.00 95.31 80 ILE A N 1
ATOM 645 C CA . ILE A 1 80 ? 5.844 3.898 5.693 1.00 95.31 80 ILE A CA 1
ATOM 646 C C . ILE A 1 80 ? 4.861 5.013 6.069 1.00 95.31 80 ILE A C 1
ATOM 648 O O . ILE A 1 80 ? 4.265 4.969 7.145 1.00 95.31 80 ILE A O 1
ATOM 652 N N . MET A 1 81 ? 4.640 5.985 5.178 1.00 96.62 81 MET A N 1
ATOM 653 C CA . MET A 1 81 ? 3.678 7.066 5.415 1.00 96.62 81 MET A CA 1
ATOM 654 C C . MET A 1 81 ? 2.255 6.535 5.582 1.00 96.62 81 MET A C 1
ATOM 656 O O . MET A 1 81 ? 1.527 7.024 6.441 1.00 96.62 81 MET A O 1
ATOM 660 N N . SER A 1 82 ? 1.865 5.511 4.820 1.00 94.56 82 SER A N 1
ATOM 661 C CA . SER A 1 82 ? 0.577 4.840 4.994 1.00 94.56 82 SER A CA 1
ATOM 662 C C . SER A 1 82 ? 0.441 4.203 6.378 1.00 94.56 82 SER A C 1
ATOM 664 O O . SER A 1 82 ? -0.604 4.359 7.006 1.00 94.56 82 SER A O 1
ATOM 666 N N . PHE A 1 83 ? 1.472 3.506 6.866 1.00 95.88 83 PHE A N 1
ATOM 667 C CA . PHE A 1 83 ? 1.443 2.905 8.199 1.00 95.88 83 PHE A CA 1
ATOM 668 C C . PHE A 1 83 ? 1.286 3.970 9.288 1.00 95.88 83 PHE A C 1
ATOM 670 O O . PHE A 1 83 ? 0.417 3.845 10.148 1.00 95.88 83 PHE A O 1
ATOM 677 N N . ILE A 1 84 ? 2.089 5.036 9.225 1.00 96.25 84 ILE A N 1
ATOM 678 C CA . ILE A 1 84 ? 2.056 6.132 10.202 1.00 96.25 84 ILE A CA 1
ATOM 679 C C . ILE A 1 84 ? 0.715 6.869 10.146 1.00 96.25 84 ILE A C 1
ATOM 681 O O . ILE A 1 84 ? 0.119 7.134 11.187 1.00 96.25 84 ILE A O 1
ATOM 685 N N . GLY A 1 85 ? 0.217 7.168 8.944 1.00 95.38 85 GLY A N 1
ATOM 686 C CA . GLY A 1 85 ? -1.076 7.820 8.751 1.00 95.38 85 GLY A CA 1
ATOM 687 C C . GLY A 1 85 ? -2.229 6.984 9.300 1.00 95.38 85 GLY A C 1
ATOM 688 O O . GLY A 1 85 ? -3.086 7.516 10.000 1.00 95.38 85 GLY A O 1
ATOM 689 N N . ASN A 1 86 ? -2.212 5.668 9.061 1.00 93.81 86 ASN A N 1
ATOM 690 C CA . ASN A 1 86 ? -3.192 4.758 9.647 1.00 93.81 86 ASN A CA 1
ATOM 691 C C . ASN A 1 86 ? -3.071 4.731 11.170 1.00 93.81 86 ASN A C 1
ATOM 693 O O . ASN A 1 86 ? -4.087 4.862 11.834 1.00 93.81 86 ASN A O 1
ATOM 697 N N . LEU A 1 87 ? -1.859 4.623 11.723 1.00 94.81 87 LEU A N 1
ATOM 698 C CA . LEU A 1 87 ? -1.631 4.614 13.170 1.00 94.81 87 LEU A CA 1
ATOM 699 C C . LEU A 1 87 ? -2.138 5.889 13.853 1.00 94.81 87 LEU A C 1
ATOM 701 O O . LEU A 1 87 ? -2.726 5.801 14.923 1.00 94.81 87 LEU A O 1
ATOM 705 N N . TYR A 1 88 ? -1.929 7.052 13.236 1.00 94.56 88 TYR A N 1
ATOM 706 C CA . TYR A 1 88 ? -2.416 8.333 13.750 1.00 94.56 88 TYR A CA 1
ATOM 707 C C . TYR A 1 88 ? -3.946 8.468 13.678 1.00 94.56 88 TYR A C 1
ATOM 709 O O . TYR A 1 88 ? -4.540 9.168 14.491 1.00 94.56 88 TYR A O 1
ATOM 717 N N . ALA A 1 89 ? -4.585 7.820 12.701 1.00 91.56 89 ALA A N 1
ATOM 718 C CA . ALA A 1 89 ? -6.029 7.889 12.487 1.00 91.56 89 ALA A CA 1
ATOM 719 C C . ALA A 1 89 ? -6.852 6.913 13.355 1.00 91.56 89 ALA A C 1
ATOM 721 O O . ALA A 1 89 ? -8.085 6.965 13.302 1.00 91.56 89 ALA A O 1
ATOM 722 N N . LEU A 1 90 ? -6.198 5.996 14.077 1.00 86.56 90 LEU A N 1
ATOM 723 C CA . LEU A 1 90 ? -6.831 5.032 14.988 1.00 86.56 90 LEU A CA 1
ATOM 724 C C . LEU A 1 90 ? -7.166 5.642 16.348 1.00 86.56 90 LEU A C 1
ATOM 726 O O . LEU A 1 90 ? -8.230 5.241 16.878 1.00 86.56 90 LEU A O 1
#

Secondary structure (DSSP, 8-state):
---------HHHHHHHHHHHGGG--HHHHHHHHHHHHHHHHHHHHTPPSEEEEEEEETTEEEEEEEE-HHHHHHHHHHHHHHHHHHHHH-

pLDDT: mean 85.8, std 11.62, range [39.88, 96.62]

Sequence (90 aa):
MMINIIPLPPYLIFIVGASLIPLLRGRVRNAYLLLIPVIAFINLLYMPNGNYWNIEFWGMNLITGRVDLLSKVFAYVFVIMSFIGNLYAL

Radius of gyration: 15.37 Å; chains: 1; bounding box: 33×30×48 Å